Protein AF-A0A182N4Z3-F1 (afdb_monomer)

pLDDT: mean 76.54, std 14.2, range [36.81, 90.56]

Organism: NCBI:txid7168

Nearest PDB structures (foldseek):
  8ave-assembly1_B  TM=6.615E-01  e=1.220E-01  Homo sapiens
  8dha-assembly1_A  TM=5.715E-01  e=2.576E-01  Mus musculus
  5d71-assembly1_L  TM=6.390E-01  e=1.363E+00  Homo sapiens
  3wdi-assembly1_A  TM=5.014E-01  e=8.095E+00  Anoxybacillus sp. LM18-11

Secondary structure (DSSP, 8-state):
-PPPSS-EE-TTS-------TT--EEEEEEEE-SSPPS----EEE-SS-EEEPPGGGEEEPSSSEEEEEE-----S-------

InterPro domains:
  IPR013783 Immunoglobulin-like fold [G3DSA:2.60.40.10] (9-79)
  IPR036179 Immunoglobulin-like domain superfamily [SSF48726] (13-77)

Foldseek 3Di:
DAFPQDFDFDPPDDFFDDADAQGKDKDKGFTDHPPFDPDDWDWFDDPPDIGTDDPVQKDDDPGGMIIGIDHHHDPPDDDTGGD

Structure (mmCIF, N/CA/C/O backbone):
data_AF-A0A182N4Z3-F1
#
_entry.id   AF-A0A182N4Z3-F1
#
loop_
_atom_site.group_PDB
_atom_site.id
_atom_site.type_symbol
_atom_site.label_atom_id
_atom_site.label_alt_id
_atom_site.label_comp_id
_atom_site.label_asym_id
_atom_site.label_entity_id
_atom_site.label_seq_id
_atom_site.pdbx_PDB_ins_code
_atom_site.Cartn_x
_atom_site.Cartn_y
_atom_site.Cartn_z
_atom_site.occupancy
_atom_site.B_iso_or_equiv
_atom_site.auth_seq_id
_atom_site.auth_comp_id
_atom_site.auth_asym_id
_atom_site.auth_atom_id
_atom_site.pdbx_PDB_model_num
ATOM 1 N N . MET A 1 1 ? 4.300 0.295 -24.978 1.00 51.56 1 MET A N 1
ATOM 2 C CA . MET A 1 1 ? 3.967 0.510 -23.556 1.00 51.56 1 MET A CA 1
ATOM 3 C C . MET A 1 1 ? 5.287 0.686 -22.844 1.00 51.56 1 MET A C 1
ATOM 5 O O . MET A 1 1 ? 5.952 -0.301 -22.574 1.00 51.56 1 MET A O 1
ATOM 9 N N . GLU A 1 2 ? 5.732 1.927 -22.690 1.00 57.06 2 GLU A N 1
ATOM 10 C CA . GLU A 1 2 ? 6.920 2.234 -21.892 1.00 57.06 2 GLU A CA 1
ATOM 11 C C . GLU A 1 2 ? 6.496 2.270 -20.426 1.00 57.06 2 GLU A C 1
ATOM 13 O O . GLU A 1 2 ? 5.471 2.871 -20.091 1.00 57.06 2 GLU A O 1
ATOM 18 N N . ALA A 1 3 ? 7.229 1.553 -19.573 1.00 60.28 3 ALA A N 1
ATOM 19 C CA . ALA A 1 3 ? 7.017 1.635 -18.139 1.00 60.28 3 ALA A CA 1
ATOM 20 C C . ALA A 1 3 ? 7.325 3.077 -17.697 1.00 60.28 3 ALA A C 1
ATOM 22 O O . ALA A 1 3 ? 8.331 3.636 -18.133 1.00 60.28 3 ALA A O 1
ATOM 23 N N . PRO A 1 4 ? 6.468 3.703 -16.881 1.00 61.03 4 PRO A N 1
ATOM 24 C CA . PRO A 1 4 ? 6.732 5.038 -16.362 1.00 61.03 4 PRO A CA 1
ATOM 25 C C . PRO A 1 4 ? 8.050 5.041 -15.573 1.00 61.03 4 PRO A C 1
ATOM 27 O O . PRO A 1 4 ? 8.307 4.117 -14.804 1.00 61.03 4 PRO A O 1
ATOM 30 N N . ASP A 1 5 ? 8.834 6.123 -15.672 1.00 62.66 5 ASP A N 1
ATOM 31 C CA . ASP A 1 5 ? 10.052 6.353 -14.859 1.00 62.66 5 ASP A CA 1
ATOM 32 C C . ASP A 1 5 ? 9.781 6.345 -13.338 1.00 62.66 5 ASP A C 1
ATOM 34 O O . ASP A 1 5 ? 10.684 6.487 -12.513 1.00 62.66 5 ASP A O 1
ATOM 38 N N . LYS A 1 6 ? 8.509 6.232 -12.946 1.00 63.12 6 LYS A N 1
ATOM 39 C CA . LYS A 1 6 ? 8.036 6.185 -11.570 1.00 63.12 6 LYS A CA 1
ATOM 40 C C . LYS A 1 6 ? 7.298 4.869 -11.357 1.00 63.12 6 LYS A C 1
ATOM 42 O O . LYS A 1 6 ? 6.422 4.56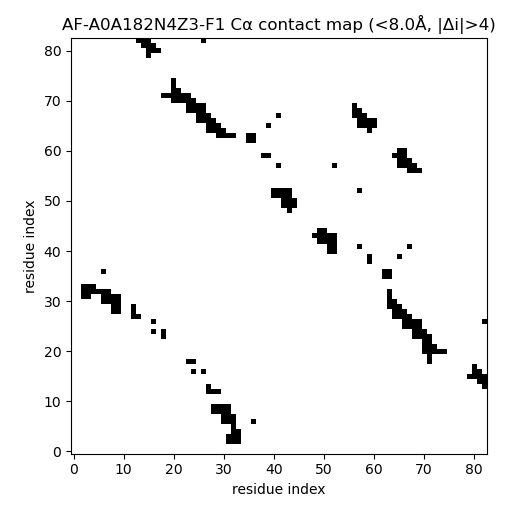4 -12.161 1.00 63.12 6 LYS A O 1
ATOM 47 N N . PRO A 1 7 ? 7.571 4.131 -10.271 1.00 71.00 7 PRO A N 1
ATOM 48 C CA . PRO A 1 7 ? 6.839 2.911 -9.967 1.00 71.00 7 PRO A CA 1
ATOM 49 C C . PRO A 1 7 ? 5.364 3.248 -9.728 1.00 71.00 7 PRO A C 1
ATOM 51 O O . PRO A 1 7 ? 5.017 3.886 -8.734 1.00 71.00 7 PRO A O 1
ATOM 54 N N . ILE A 1 8 ? 4.496 2.853 -10.661 1.00 73.69 8 ILE A N 1
ATOM 55 C CA . ILE A 1 8 ? 3.045 3.008 -10.519 1.00 73.69 8 ILE A CA 1
ATOM 56 C C . ILE A 1 8 ? 2.473 1.680 -10.047 1.00 73.69 8 ILE A C 1
ATOM 58 O O . ILE A 1 8 ? 2.781 0.635 -10.614 1.00 73.69 8 ILE A O 1
ATOM 62 N N . CYS A 1 9 ? 1.613 1.731 -9.029 1.00 81.06 9 CYS A N 1
ATOM 63 C CA . CYS A 1 9 ? 0.827 0.587 -8.592 1.00 81.06 9 CYS A CA 1
ATOM 64 C C . CYS A 1 9 ? 0.004 0.037 -9.790 1.00 81.06 9 CYS A C 1
ATOM 66 O O . CYS A 1 9 ? -0.804 0.760 -10.375 1.00 81.06 9 CYS A O 1
ATOM 68 N N . ARG A 1 10 ? 0.183 -1.248 -10.140 1.00 85.62 10 ARG A N 1
ATOM 69 C CA . ARG A 1 10 ? -0.604 -1.993 -11.142 1.00 85.62 10 ARG A CA 1
ATOM 70 C C . ARG A 1 10 ? -2.111 -1.689 -11.074 1.00 85.62 10 ARG A C 1
ATOM 72 O O . ARG A 1 10 ? -2.668 -1.631 -9.974 1.00 85.62 10 ARG A O 1
ATOM 79 N N . PRO A 1 11 ? -2.801 -1.535 -12.218 1.00 79.44 11 PRO A N 1
ATOM 80 C CA . PRO A 1 11 ? -4.192 -1.078 -12.252 1.00 79.44 11 PRO A CA 1
ATOM 81 C C . PRO A 1 11 ? -5.199 -2.065 -11.636 1.00 79.44 11 PRO A C 1
ATOM 83 O O . PRO A 1 11 ? -6.188 -1.606 -11.056 1.00 79.44 11 PRO A O 1
ATOM 86 N N . ASP A 1 12 ? -4.915 -3.372 -11.690 1.00 84.69 12 ASP A N 1
ATOM 87 C CA . ASP A 1 12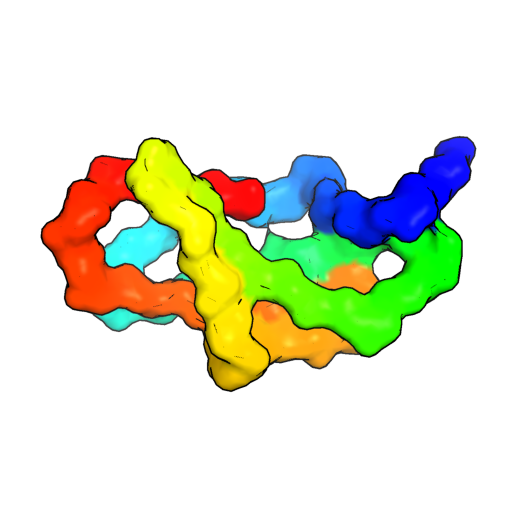 ? -5.84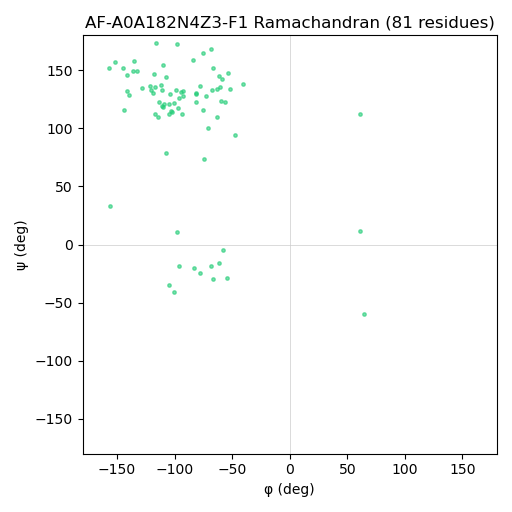8 -4.459 -11.337 1.00 84.69 12 ASP A CA 1
ATOM 88 C C . ASP A 1 12 ? -5.682 -5.017 -9.915 1.00 84.69 12 ASP A C 1
ATOM 90 O O . ASP A 1 12 ? -6.259 -6.045 -9.559 1.00 84.69 12 ASP A O 1
ATOM 94 N N . GLN A 1 13 ? -4.893 -4.355 -9.071 1.00 86.00 13 GLN A N 1
ATOM 95 C CA . GLN A 1 13 ? -4.739 -4.784 -7.685 1.00 86.00 13 GLN A CA 1
ATOM 96 C C . GLN A 1 13 ? -5.848 -4.258 -6.773 1.00 86.00 13 GLN A C 1
ATOM 98 O O . GLN A 1 13 ? -6.517 -3.261 -7.057 1.00 86.00 13 GLN A O 1
ATOM 103 N N . LYS A 1 14 ? -6.034 -4.942 -5.640 1.00 84.06 14 LYS A N 1
ATOM 104 C CA . LYS A 1 14 ? -7.051 -4.602 -4.646 1.00 84.06 14 LYS A CA 1
ATOM 105 C C . LYS A 1 14 ? -6.824 -3.188 -4.118 1.00 84.06 14 LYS A C 1
ATOM 107 O O . LYS A 1 14 ? -5.764 -2.880 -3.582 1.00 84.06 14 LYS A O 1
ATOM 112 N N . LYS A 1 15 ? -7.861 -2.359 -4.248 1.00 82.62 15 LYS A N 1
ATOM 113 C CA . LYS A 1 15 ? -7.848 -0.957 -3.818 1.00 82.62 15 LYS A CA 1
ATOM 114 C C . LYS A 1 15 ? -8.539 -0.747 -2.477 1.00 82.62 15 LYS A C 1
ATOM 116 O O . LYS A 1 15 ? -8.054 -0.037 -1.610 1.00 82.62 15 LYS A O 1
ATOM 121 N N . ILE A 1 16 ? -9.656 -1.434 -2.278 1.00 84.44 16 ILE A N 1
ATOM 122 C CA . ILE A 1 16 ? -10.483 -1.267 -1.088 1.00 84.44 16 ILE A CA 1
ATOM 123 C C . ILE A 1 16 ? -10.197 -2.411 -0.117 1.00 84.44 16 ILE A C 1
ATOM 125 O O . ILE A 1 16 ? -10.396 -3.584 -0.445 1.00 84.44 16 ILE A O 1
ATOM 129 N N . TYR A 1 17 ? -9.763 -2.065 1.093 1.00 84.12 17 TYR A N 1
ATOM 130 C CA . TYR A 1 17 ? -9.518 -3.000 2.190 1.00 84.12 17 TYR A CA 1
ATOM 131 C C . TYR A 1 17 ? -10.517 -2.714 3.316 1.00 84.12 17 TYR A C 1
ATOM 133 O O . TYR A 1 17 ? -10.456 -1.671 3.961 1.00 84.12 17 TYR A O 1
ATOM 141 N N . GLY A 1 18 ? -11.472 -3.624 3.529 1.00 82.75 18 GLY A N 1
ATOM 142 C CA . GLY A 1 18 ? -12.351 -3.592 4.699 1.00 82.75 18 GLY A CA 1
ATOM 143 C C . GLY A 1 18 ? -11.631 -4.204 5.895 1.00 82.75 18 GLY A C 1
ATOM 144 O O . GLY A 1 18 ? -11.175 -5.340 5.794 1.00 82.75 18 GLY A O 1
ATOM 145 N N . VAL A 1 19 ? -11.497 -3.447 6.984 1.00 83.81 19 VAL A N 1
ATOM 146 C CA . VAL A 1 19 ? -10.710 -3.836 8.164 1.00 83.81 19 VAL A CA 1
ATOM 147 C C . VAL A 1 19 ? -11.467 -3.425 9.418 1.00 83.81 19 VAL A C 1
ATOM 149 O O . VAL A 1 19 ? -11.896 -2.270 9.523 1.00 83.81 19 VAL A O 1
ATOM 152 N N . ALA A 1 20 ? -11.652 -4.344 10.365 1.00 82.50 20 ALA A N 1
ATOM 153 C CA . ALA A 1 20 ? -12.236 -4.004 11.652 1.00 82.50 20 ALA A CA 1
ATOM 154 C C . ALA A 1 20 ? -11.228 -3.272 12.553 1.00 82.50 20 ALA A C 1
ATOM 156 O O . ALA A 1 20 ? -10.014 -3.254 12.342 1.00 82.50 20 ALA A O 1
ATOM 157 N N . ARG A 1 21 ? -11.736 -2.640 13.612 1.00 80.69 21 ARG A N 1
ATOM 158 C CA . ARG A 1 21 ? -10.883 -2.001 14.618 1.00 80.69 21 ARG A CA 1
ATOM 159 C C . ARG A 1 21 ? -9.969 -3.044 15.267 1.00 80.69 21 ARG A C 1
ATOM 161 O O . ARG A 1 21 ? -10.446 -4.094 15.685 1.00 80.69 21 ARG A O 1
ATOM 168 N N . ASN A 1 22 ? -8.693 -2.697 15.429 1.00 81.88 22 ASN A N 1
ATOM 169 C CA . ASN A 1 22 ? -7.638 -3.571 15.951 1.00 81.88 22 ASN A CA 1
ATOM 170 C C . ASN A 1 22 ? -7.382 -4.835 15.109 1.00 81.88 22 ASN A C 1
ATOM 172 O O . ASN A 1 22 ? -6.663 -5.723 15.561 1.00 81.88 22 ASN A O 1
ATOM 176 N N . GLU A 1 23 ? -7.938 -4.920 13.902 1.00 84.19 23 GLU A N 1
ATOM 177 C CA . GLU A 1 23 ? -7.641 -5.994 12.962 1.00 84.19 23 GLU A CA 1
ATOM 178 C C . GLU A 1 23 ? -6.500 -5.553 12.046 1.00 84.19 23 GLU A C 1
ATOM 180 O O . GLU A 1 23 ? -6.498 -4.434 11.537 1.00 84.19 23 GLU A O 1
ATOM 185 N N . ALA A 1 24 ? -5.496 -6.407 11.870 1.00 84.69 24 ALA A N 1
ATOM 186 C CA . ALA A 1 24 ? -4.406 -6.123 10.951 1.00 84.69 24 ALA A CA 1
ATOM 187 C C . ALA A 1 24 ? -4.838 -6.460 9.522 1.00 84.69 24 ALA A C 1
ATOM 189 O O . ALA A 1 24 ? -5.301 -7.568 9.254 1.00 84.69 24 ALA A O 1
ATOM 190 N N . ALA A 1 25 ? -4.633 -5.527 8.601 1.00 87.25 25 ALA A N 1
ATOM 191 C CA . ALA A 1 25 ? -4.781 -5.754 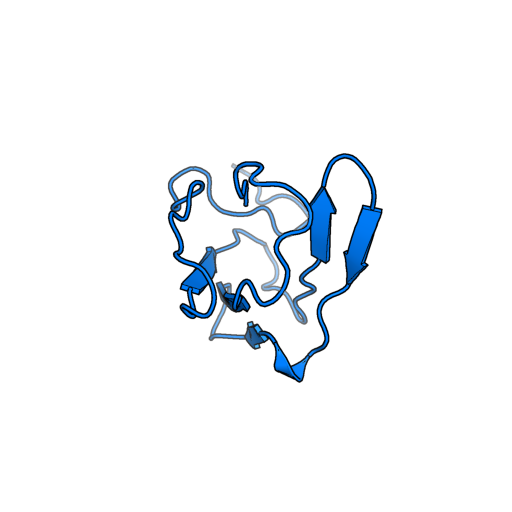7.176 1.00 87.25 25 ALA A CA 1
ATOM 192 C C . ALA A 1 25 ? -3.434 -5.679 6.475 1.00 87.25 25 ALA A C 1
ATOM 194 O O . ALA A 1 25 ? -2.632 -4.784 6.737 1.00 87.25 25 ALA A O 1
ATOM 195 N N . GLU A 1 26 ? -3.220 -6.608 5.551 1.00 89.19 26 GLU A N 1
ATOM 196 C CA . GLU A 1 26 ? -2.071 -6.594 4.658 1.00 89.19 26 GLU A CA 1
ATOM 197 C C . GLU A 1 26 ? -2.475 -5.970 3.319 1.00 89.19 26 GLU A C 1
ATOM 199 O O . GLU A 1 26 ? -3.355 -6.473 2.616 1.00 89.19 26 GLU A O 1
ATOM 204 N N . ILE A 1 27 ? -1.843 -4.845 2.993 1.00 88.62 27 ILE A N 1
ATOM 205 C CA . ILE A 1 27 ? -2.051 -4.085 1.762 1.00 88.62 27 ILE A CA 1
ATOM 206 C C . ILE A 1 27 ? -0.873 -4.378 0.845 1.00 88.62 27 ILE A C 1
ATOM 208 O O . ILE A 1 27 ? 0.254 -4.018 1.164 1.00 88.62 27 ILE A O 1
ATOM 212 N N . LEU A 1 28 ? -1.120 -5.020 -0.293 1.00 89.00 28 LEU A N 1
ATOM 213 C CA . LEU A 1 28 ? -0.093 -5.300 -1.293 1.00 89.00 28 LEU A CA 1
ATOM 214 C C . LEU A 1 28 ? -0.127 -4.207 -2.367 1.00 89.00 28 LEU A C 1
ATOM 216 O O . LEU A 1 28 ? -1.179 -4.000 -2.971 1.00 89.00 28 LEU A O 1
ATOM 220 N N . CYS A 1 29 ? 1.010 -3.555 -2.635 1.00 87.00 29 CYS A N 1
ATOM 221 C CA . CYS A 1 29 ? 1.217 -2.833 -3.891 1.00 87.00 29 CYS A CA 1
ATOM 222 C C . CYS A 1 29 ? 2.275 -3.550 -4.736 1.00 87.00 29 CYS A C 1
ATOM 224 O O . CYS A 1 29 ? 3.431 -3.701 -4.337 1.00 87.00 29 CYS A O 1
ATOM 226 N N . GLN A 1 30 ? 1.854 -3.987 -5.918 1.00 89.25 30 GLN A N 1
ATOM 227 C CA . GLN A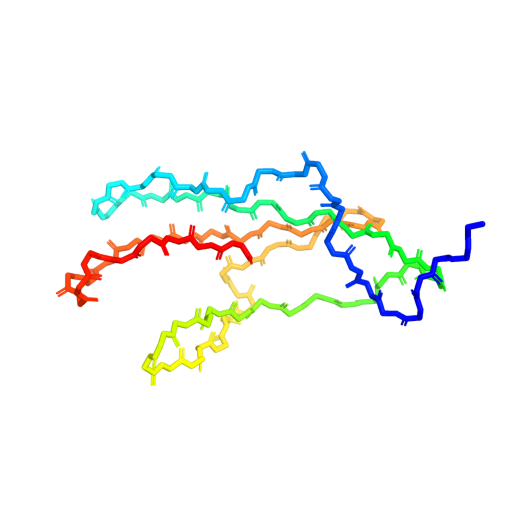 1 30 ? 2.714 -4.363 -7.031 1.00 89.25 30 GLN A CA 1
ATOM 228 C C . GLN A 1 30 ? 2.864 -3.152 -7.938 1.00 89.25 30 GLN A C 1
ATOM 230 O O . GLN A 1 30 ? 1.860 -2.531 -8.300 1.00 89.25 30 GLN A O 1
ATOM 235 N N . VAL A 1 31 ? 4.093 -2.831 -8.310 1.00 87.00 31 VAL A N 1
ATOM 236 C CA . VAL A 1 31 ? 4.402 -1.732 -9.221 1.00 87.00 31 VAL A CA 1
ATOM 237 C C . VAL A 1 31 ? 4.885 -2.279 -10.555 1.00 87.00 31 VAL A C 1
ATOM 239 O O . VAL A 1 31 ? 5.400 -3.387 -10.602 1.00 87.00 31 VAL A O 1
ATOM 242 N N . ASP A 1 32 ? 4.713 -1.511 -11.625 1.00 83.44 32 ASP A N 1
ATOM 243 C CA . ASP A 1 32 ? 5.427 -1.745 -12.881 1.00 83.44 32 ASP A CA 1
ATOM 244 C C . ASP A 1 32 ? 6.447 -0.615 -13.065 1.00 83.44 32 ASP A C 1
ATOM 246 O O . ASP A 1 32 ? 6.078 0.562 -13.117 1.00 83.44 32 ASP A O 1
ATOM 250 N N . ALA A 1 33 ? 7.733 -0.965 -13.110 1.00 81.50 33 ALA A N 1
ATOM 251 C CA . ALA A 1 33 ? 8.841 -0.020 -13.274 1.00 81.50 33 ALA A CA 1
ATOM 252 C C . ALA A 1 33 ? 9.976 -0.624 -14.113 1.00 81.50 33 ALA A C 1
ATOM 254 O O . ALA A 1 33 ? 10.179 -1.837 -14.117 1.00 81.50 33 ALA A O 1
ATOM 255 N N . TYR A 1 34 ? 10.748 0.202 -14.812 1.00 80.00 34 TYR A N 1
ATOM 256 C CA . TYR A 1 34 ? 12.000 -0.239 -15.427 1.00 80.00 34 TYR A CA 1
ATOM 257 C C . TYR A 1 34 ? 13.038 0.889 -15.343 1.00 80.00 34 TYR A C 1
ATOM 259 O O . TYR A 1 34 ? 12.816 1.932 -15.953 1.00 80.00 34 TYR A O 1
ATOM 267 N N . PRO A 1 35 ? 14.157 0.718 -14.612 1.00 82.81 35 PRO A N 1
ATOM 268 C CA . PRO A 1 35 ? 14.574 -0.481 -13.872 1.00 82.81 35 PRO A CA 1
ATOM 269 C C . PRO A 1 35 ? 13.685 -0.790 -12.644 1.00 82.81 35 PRO A C 1
ATOM 271 O O . PRO A 1 35 ? 12.865 0.044 -12.253 1.00 82.81 35 PRO A O 1
ATOM 274 N N . PRO A 1 36 ? 13.810 -1.989 -12.034 1.00 79.94 36 PRO A N 1
ATOM 275 C CA . PRO A 1 36 ? 13.133 -2.313 -10.780 1.00 79.94 36 PRO A CA 1
ATOM 276 C C . PRO A 1 36 ? 13.411 -1.279 -9.6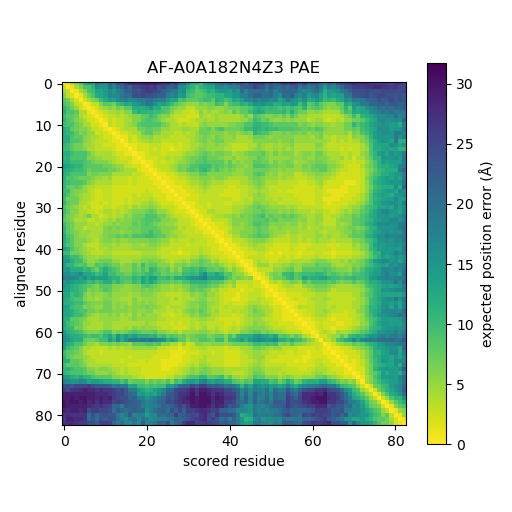71 1.00 79.94 36 PRO A C 1
ATOM 278 O O . PRO A 1 36 ? 14.509 -0.722 -9.617 1.00 79.94 36 PRO A O 1
ATOM 281 N N . PRO A 1 37 ? 12.448 -1.025 -8.769 1.00 80.62 37 PRO A N 1
ATOM 282 C CA . PRO A 1 37 ? 12.605 -0.049 -7.698 1.00 80.62 37 PRO A CA 1
ATOM 283 C C . PRO A 1 37 ? 13.652 -0.494 -6.667 1.00 80.62 37 PRO A C 1
ATOM 285 O O . PRO A 1 37 ? 13.603 -1.608 -6.152 1.00 80.62 37 PRO A O 1
ATOM 288 N N . GLU A 1 38 ? 14.558 0.416 -6.301 1.00 82.75 38 GLU A N 1
ATOM 289 C CA . GLU A 1 38 ? 15.569 0.181 -5.256 1.00 82.75 38 GLU A CA 1
ATOM 290 C C . GLU A 1 38 ? 14.994 0.291 -3.834 1.00 82.75 38 GLU A C 1
ATOM 292 O O . GLU A 1 38 ? 15.534 -0.273 -2.883 1.00 82.75 38 GLU A O 1
ATOM 297 N N . SER A 1 39 ? 13.901 1.041 -3.665 1.00 82.38 39 SER A N 1
ATOM 298 C CA . SER A 1 39 ? 13.240 1.238 -2.375 1.00 82.38 39 SER A CA 1
ATOM 299 C C . SER A 1 39 ? 11.747 1.507 -2.542 1.00 82.38 39 SER A C 1
ATOM 301 O O . SER A 1 39 ? 11.293 1.973 -3.588 1.00 82.38 39 SER A O 1
ATOM 303 N N . PHE A 1 40 ? 10.988 1.234 -1.483 1.00 85.56 40 PHE A N 1
ATOM 304 C CA . PHE A 1 40 ? 9.571 1.563 -1.389 1.00 85.56 40 PHE A CA 1
ATOM 305 C C . PHE A 1 40 ? 9.349 2.537 -0.242 1.00 85.56 40 PHE A C 1
ATOM 307 O O . PHE A 1 40 ? 10.029 2.467 0.780 1.00 85.56 40 PHE A O 1
ATOM 314 N N . LYS A 1 41 ? 8.370 3.423 -0.412 1.00 85.38 41 LYS A N 1
ATOM 315 C CA . LYS A 1 41 ? 7.840 4.271 0.651 1.00 85.38 41 LYS A CA 1
ATOM 316 C C . LYS A 1 41 ? 6.334 4.119 0.674 1.00 85.38 41 LYS A C 1
ATOM 318 O O . LYS A 1 41 ? 5.695 4.168 -0.373 1.00 85.38 41 LYS A O 1
ATOM 323 N N . TRP A 1 42 ? 5.796 3.969 1.872 1.00 86.06 42 TRP A N 1
ATOM 324 C CA . TRP A 1 42 ? 4.364 3.960 2.105 1.00 86.06 42 TRP A CA 1
ATOM 325 C C . TRP A 1 42 ? 3.983 5.217 2.857 1.00 86.06 42 TRP A C 1
ATOM 327 O O . TRP A 1 42 ? 4.605 5.560 3.862 1.00 86.06 42 TRP A O 1
ATOM 337 N N . SER A 1 43 ? 2.941 5.877 2.386 1.00 83.69 43 SER A N 1
ATOM 338 C CA . SER A 1 43 ? 2.287 6.943 3.119 1.00 83.69 43 SER A CA 1
ATOM 339 C C . SER A 1 43 ? 0.787 6.714 3.092 1.00 83.69 43 SER A C 1
ATOM 341 O O . SER A 1 43 ? 0.236 6.114 2.171 1.00 83.69 43 SER A O 1
ATOM 343 N N . PHE A 1 44 ? 0.125 7.152 4.150 1.00 78.12 44 PHE A N 1
ATOM 344 C CA . PHE A 1 44 ? -1.318 7.152 4.246 1.00 78.12 44 PHE A CA 1
ATOM 345 C C . PHE A 1 44 ? -1.808 8.568 4.003 1.00 78.12 44 PHE A C 1
ATOM 347 O O . PHE A 1 44 ? -1.518 9.452 4.804 1.00 78.12 44 PHE A O 1
ATOM 354 N N . ASN A 1 45 ? -2.530 8.782 2.905 1.00 71.50 45 ASN A N 1
ATOM 355 C CA . ASN A 1 45 ? -3.105 10.079 2.574 1.00 71.50 45 ASN A CA 1
ATOM 356 C C . ASN A 1 45 ? -4.612 10.057 2.833 1.00 71.50 45 ASN A C 1
ATOM 358 O O . ASN A 1 45 ? -5.366 9.363 2.150 1.00 71.50 45 ASN A O 1
ATOM 362 N N . ASN A 1 46 ? -5.047 10.823 3.830 1.00 69.50 46 ASN A N 1
ATOM 363 C CA . ASN A 1 46 ? -6.453 11.113 4.051 1.00 69.50 46 ASN A CA 1
ATOM 364 C C . ASN A 1 46 ? -6.711 12.622 3.886 1.00 69.50 46 ASN A C 1
ATOM 366 O O . ASN A 1 46 ? -5.798 13.430 3.751 1.00 69.50 46 ASN A O 1
ATOM 370 N N . THR A 1 47 ? -7.980 13.028 3.928 1.00 74.88 47 THR A N 1
ATOM 371 C CA . THR A 1 47 ? -8.385 14.434 3.739 1.00 74.88 47 THR A CA 1
ATOM 372 C C . THR A 1 47 ? -7.819 15.420 4.771 1.00 74.88 47 THR A C 1
ATOM 374 O O . THR A 1 47 ? -7.933 16.622 4.565 1.00 74.88 47 THR A O 1
ATOM 377 N N . ALA A 1 48 ? -7.296 14.941 5.901 1.00 72.75 48 ALA A N 1
ATOM 378 C CA . ALA A 1 48 ? -6.768 15.756 6.992 1.00 72.75 48 ALA A CA 1
ATOM 379 C C . ALA A 1 48 ? -5.232 15.765 7.040 1.00 72.75 48 ALA A C 1
ATOM 381 O O . ALA A 1 48 ? -4.647 16.783 7.401 1.00 72.75 48 ALA A O 1
ATOM 382 N N . GLU A 1 49 ? -4.580 14.656 6.692 1.00 76.00 49 GLU A N 1
ATOM 383 C CA . GLU A 1 49 ? -3.138 14.484 6.837 1.00 76.00 49 GLU A CA 1
ATOM 384 C C . GLU A 1 49 ? -2.575 13.410 5.898 1.00 76.00 49 GLU A C 1
ATOM 386 O O . GLU A 1 49 ? -3.243 12.438 5.536 1.00 76.00 49 GLU A O 1
ATOM 391 N N . THR A 1 50 ? -1.303 13.586 5.534 1.00 80.19 50 THR A N 1
ATOM 392 C CA . THR A 1 50 ? -0.472 12.523 4.965 1.00 80.19 50 THR A CA 1
ATOM 393 C C . THR A 1 50 ? 0.500 12.049 6.036 1.00 80.19 50 THR A C 1
ATOM 395 O O . THR A 1 50 ? 1.275 12.846 6.560 1.00 80.19 50 THR A O 1
ATOM 398 N N . ILE A 1 51 ? 0.447 10.764 6.372 1.00 82.94 51 ILE A N 1
ATOM 399 C CA . ILE A 1 51 ? 1.311 10.141 7.375 1.00 82.94 51 ILE A CA 1
ATOM 400 C C . ILE A 1 51 ? 2.291 9.218 6.661 1.00 82.94 51 ILE A C 1
ATOM 402 O O . ILE A 1 51 ? 1.867 8.257 6.020 1.00 82.94 51 ILE A O 1
ATOM 406 N N . ASP A 1 52 ? 3.589 9.460 6.813 1.00 85.12 52 ASP A N 1
ATOM 407 C CA . ASP A 1 52 ? 4.615 8.525 6.351 1.00 85.12 52 ASP A CA 1
ATOM 408 C C . ASP A 1 52 ? 4.663 7.295 7.262 1.00 85.12 52 ASP A C 1
ATOM 410 O O . ASP A 1 52 ? 4.770 7.401 8.488 1.00 85.12 52 ASP A O 1
ATOM 414 N N . MET A 1 53 ? 4.589 6.108 6.664 1.00 83.94 53 MET A N 1
ATOM 415 C CA . MET A 1 53 ? 4.685 4.860 7.408 1.00 83.94 53 MET A CA 1
ATOM 416 C C . MET A 1 53 ? 6.149 4.568 7.751 1.00 83.94 53 MET A C 1
ATOM 418 O O . MET A 1 53 ? 7.028 4.700 6.894 1.00 83.94 53 MET A O 1
ATOM 422 N N . PRO A 1 54 ? 6.445 4.132 8.986 1.00 86.12 54 PRO A N 1
ATOM 423 C CA . PRO A 1 54 ? 7.790 3.708 9.340 1.00 86.12 54 PRO A CA 1
ATOM 424 C C . PRO A 1 54 ? 8.162 2.436 8.570 1.00 86.12 54 PRO A C 1
ATOM 426 O O . PRO A 1 54 ? 7.300 1.608 8.279 1.00 86.12 54 PRO A O 1
ATOM 429 N N . GLN A 1 55 ? 9.458 2.230 8.318 1.00 85.62 55 GLN A N 1
ATOM 430 C CA . GLN A 1 55 ? 9.974 1.024 7.648 1.00 85.62 55 GLN A CA 1
ATOM 431 C C . GLN A 1 55 ? 9.527 -0.279 8.334 1.00 85.62 55 GLN A C 1
ATOM 433 O O . GLN A 1 55 ? 9.386 -1.303 7.682 1.00 85.62 55 GLN A O 1
ATOM 438 N N . SER A 1 56 ? 9.278 -0.261 9.648 1.00 85.81 56 SER A N 1
ATOM 439 C CA . SER A 1 56 ? 8.763 -1.421 10.389 1.00 85.81 56 SER A CA 1
ATOM 440 C C . SER A 1 56 ? 7.318 -1.795 10.037 1.00 85.81 56 SER A C 1
ATOM 442 O O . SER A 1 56 ? 6.894 -2.908 10.342 1.00 85.81 56 SER A O 1
ATOM 444 N N . GLY A 1 57 ? 6.562 -0.881 9.425 1.00 84.12 57 GLY A N 1
ATOM 445 C CA . GLY A 1 57 ? 5.171 -1.086 9.032 1.00 84.12 57 GLY A CA 1
ATOM 446 C C . GLY A 1 57 ? 5.006 -1.814 7.701 1.00 84.12 57 GLY A C 1
ATOM 447 O O . GLY A 1 57 ? 3.945 -2.385 7.465 1.00 84.12 57 GLY A O 1
ATOM 448 N N . TYR A 1 58 ? 6.027 -1.835 6.840 1.00 88.81 58 TYR A N 1
ATOM 449 C CA . TYR A 1 58 ? 5.945 -2.460 5.521 1.00 88.81 58 TYR A CA 1
ATOM 450 C C . TYR A 1 58 ? 7.166 -3.311 5.188 1.00 88.81 58 TYR A C 1
ATOM 452 O O . TYR A 1 58 ? 8.251 -3.172 5.746 1.00 88.81 58 TYR A O 1
ATOM 460 N N . ARG A 1 59 ? 6.972 -4.236 4.255 1.00 89.19 59 ARG A N 1
ATOM 461 C CA . ARG A 1 59 ? 7.976 -5.176 3.771 1.00 89.19 59 ARG A CA 1
ATOM 462 C C . ARG A 1 59 ? 8.140 -4.996 2.277 1.00 89.19 59 ARG A C 1
ATOM 464 O O . ARG A 1 59 ? 7.158 -4.848 1.553 1.00 89.19 59 ARG A O 1
ATOM 471 N N . VAL A 1 60 ? 9.383 -4.991 1.822 1.00 87.81 60 VAL A N 1
ATOM 472 C CA . VAL A 1 60 ? 9.713 -5.008 0.397 1.00 87.81 60 VAL A CA 1
ATOM 473 C C . VAL A 1 60 ? 9.902 -6.461 -0.012 1.00 87.81 60 VAL A C 1
ATOM 475 O O . VAL A 1 60 ? 10.633 -7.199 0.647 1.00 87.81 60 VAL A O 1
ATOM 478 N N . HIS A 1 61 ? 9.203 -6.869 -1.062 1.00 84.00 61 HIS A N 1
ATOM 479 C CA . HIS A 1 61 ? 9.300 -8.194 -1.664 1.00 84.00 61 HIS A CA 1
ATOM 480 C C . HIS A 1 61 ? 10.233 -8.147 -2.876 1.00 84.00 61 HIS A C 1
ATOM 482 O O . HIS A 1 61 ? 10.675 -7.079 -3.299 1.00 84.00 61 HIS A O 1
ATOM 488 N N . ALA A 1 62 ? 10.538 -9.313 -3.445 1.00 75.19 62 ALA A N 1
ATOM 489 C CA . ALA A 1 62 ? 11.373 -9.386 -4.633 1.00 75.19 62 ALA A CA 1
ATOM 490 C C . ALA A 1 62 ? 10.744 -8.659 -5.840 1.00 75.19 62 ALA A C 1
ATOM 492 O O . ALA A 1 62 ? 9.528 -8.658 -6.050 1.00 75.19 62 ALA A O 1
ATOM 493 N N . GLU A 1 63 ? 11.641 -8.074 -6.629 1.00 69.75 63 GLU A N 1
ATOM 494 C CA . GLU A 1 63 ? 11.471 -7.481 -7.953 1.00 69.75 63 GLU A CA 1
ATOM 495 C C . GLU A 1 63 ? 10.570 -6.252 -8.049 1.00 69.75 63 GLU A C 1
ATOM 497 O O . GLU A 1 63 ? 11.106 -5.233 -8.450 1.00 69.75 63 GLU A O 1
ATOM 502 N N . GLN A 1 64 ? 9.280 -6.254 -7.697 1.00 84.62 64 GLN A N 1
ATOM 503 C CA . GLN A 1 64 ? 8.412 -5.067 -7.886 1.00 84.62 64 GLN A CA 1
ATOM 504 C C . GLN A 1 64 ? 7.200 -5.022 -6.944 1.00 84.62 64 GLN A C 1
ATOM 506 O O . GLN A 1 64 ? 6.125 -4.553 -7.316 1.00 84.62 64 GLN A O 1
ATOM 511 N N . ALA A 1 65 ? 7.329 -5.528 -5.718 1.00 88.56 65 ALA A N 1
ATOM 512 C CA . ALA A 1 65 ? 6.207 -5.563 -4.785 1.00 88.56 65 ALA A CA 1
ATOM 513 C C . ALA A 1 65 ? 6.597 -5.145 -3.368 1.00 88.56 65 ALA A C 1
ATOM 515 O O . ALA A 1 65 ? 7.706 -5.391 -2.904 1.00 88.56 65 ALA A O 1
ATOM 516 N N . SER A 1 66 ? 5.648 -4.557 -2.647 1.00 90.56 66 SER A N 1
ATOM 517 C CA . SER A 1 66 ? 5.757 -4.281 -1.217 1.00 90.56 66 SER A CA 1
ATOM 518 C C . SER A 1 66 ? 4.413 -4.527 -0.536 1.00 90.56 66 SER A C 1
ATOM 520 O O . SER A 1 66 ? 3.369 -4.302 -1.148 1.00 90.56 66 SER A O 1
ATOM 522 N N . SER A 1 67 ? 4.425 -5.007 0.711 1.00 90.50 67 SER A N 1
ATOM 523 C CA . SER A 1 67 ? 3.218 -5.091 1.537 1.00 90.50 67 SER A CA 1
ATOM 524 C C . SER A 1 67 ? 3.306 -4.229 2.792 1.00 90.50 67 SER A C 1
ATOM 526 O O . SER A 1 67 ? 4.325 -4.219 3.475 1.00 90.50 67 SER A O 1
ATOM 528 N N . LEU A 1 68 ? 2.235 -3.498 3.091 1.00 89.44 68 L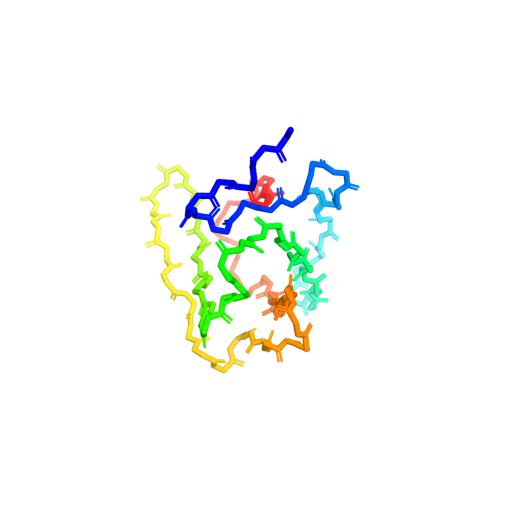EU A N 1
ATOM 529 C CA . LEU A 1 68 ? 2.054 -2.685 4.291 1.00 89.44 68 LEU A CA 1
ATOM 530 C C . LEU A 1 68 ? 1.102 -3.403 5.247 1.00 89.44 68 LEU A C 1
ATOM 532 O O . LEU A 1 68 ? -0.007 -3.771 4.861 1.00 89.44 68 LEU A O 1
ATOM 536 N N . THR A 1 69 ? 1.506 -3.544 6.506 1.00 89.38 69 THR A N 1
ATOM 537 C CA . THR A 1 69 ? 0.627 -4.017 7.574 1.00 89.38 69 THR A CA 1
ATOM 53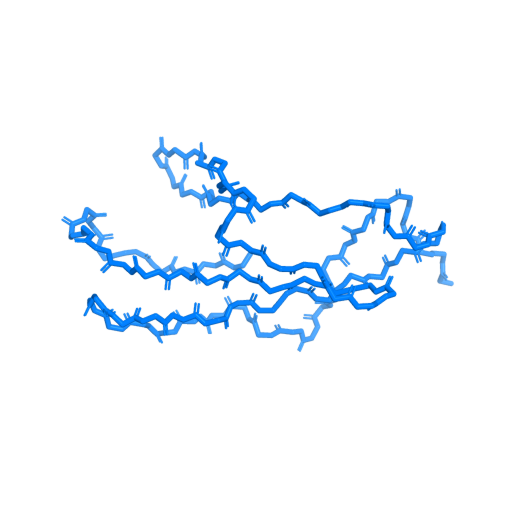8 C C . THR A 1 69 ? -0.002 -2.818 8.266 1.00 89.38 69 THR A C 1
ATOM 540 O O . THR A 1 69 ? 0.672 -2.053 8.956 1.00 89.38 69 THR A O 1
ATOM 543 N N . TYR A 1 70 ? -1.312 -2.668 8.108 1.00 83.31 70 TYR A N 1
ATOM 544 C CA . TYR A 1 70 ? -2.082 -1.591 8.711 1.00 83.31 70 TYR A CA 1
ATOM 545 C C . TYR A 1 70 ? -3.053 -2.135 9.758 1.00 83.31 70 TYR A C 1
ATOM 547 O O . TYR A 1 70 ? -3.925 -2.939 9.439 1.00 83.31 70 TYR A O 1
ATOM 555 N N . THR A 1 71 ? -2.940 -1.655 10.997 1.00 84.88 71 THR A N 1
ATOM 556 C CA . THR A 1 71 ? -3.873 -1.986 12.082 1.00 84.88 71 THR A CA 1
ATOM 557 C C . THR A 1 71 ? -4.584 -0.713 12.545 1.00 84.88 71 THR A C 1
ATOM 559 O O . THR A 1 71 ? -3.942 0.158 13.144 1.00 84.88 71 THR A O 1
ATOM 562 N N . PRO A 1 72 ? -5.903 -0.567 12.323 1.00 77.69 72 PRO A N 1
ATOM 563 C CA . PRO A 1 72 ? -6.648 0.607 12.759 1.00 77.69 72 PRO A CA 1
ATOM 564 C C . PRO A 1 72 ? -6.796 0.614 14.291 1.00 77.69 72 PRO A C 1
ATOM 566 O O . PRO A 1 72 ? -7.648 -0.075 14.853 1.00 77.69 72 PRO A O 1
ATOM 569 N N . VAL A 1 73 ? -5.968 1.405 14.981 1.00 69.81 73 VAL A N 1
ATOM 570 C CA . VAL A 1 73 ? -5.956 1.506 16.459 1.00 69.81 73 VAL A CA 1
ATOM 571 C C . VAL A 1 73 ? -6.766 2.686 17.013 1.00 69.81 73 VAL A C 1
ATOM 573 O O . VAL A 1 73 ? -7.155 2.673 18.184 1.00 69.81 73 VAL A O 1
ATOM 576 N N . LYS A 1 74 ? -7.085 3.696 16.188 1.00 56.00 74 LYS A N 1
ATOM 577 C CA . LYS A 1 74 ? -7.878 4.871 16.591 1.00 56.00 74 LYS A CA 1
ATOM 578 C C . LYS A 1 74 ? -9.174 4.988 15.791 1.00 56.00 74 LYS A C 1
ATOM 580 O O . LYS A 1 74 ? -9.156 5.002 14.565 1.00 56.00 74 LYS A O 1
ATOM 585 N N . VAL A 1 75 ? -10.292 5.166 16.502 1.00 48.19 75 VAL A N 1
ATOM 586 C CA . VAL A 1 75 ? -11.528 5.735 15.941 1.00 48.19 75 VAL A CA 1
ATOM 587 C C . VAL A 1 75 ? -11.303 7.240 15.786 1.00 48.19 75 VAL A C 1
ATOM 589 O O . VAL A 1 75 ? -11.796 8.040 16.571 1.00 48.19 75 VAL A O 1
ATOM 592 N N . SER A 1 76 ? -10.508 7.626 14.795 1.00 43.00 76 SER A N 1
ATOM 593 C CA . SER A 1 76 ? -10.500 8.994 14.281 1.00 43.00 76 SER A CA 1
ATOM 594 C C . SER A 1 76 ? -11.169 8.941 12.915 1.00 43.00 76 SER A C 1
ATOM 596 O O . SER A 1 76 ? -10.503 8.899 11.892 1.00 43.00 76 SER A O 1
ATOM 598 N N . ASN A 1 77 ? -12.503 8.877 12.937 1.00 36.81 77 ASN A N 1
ATOM 599 C CA . ASN A 1 77 ? -13.411 8.814 11.791 1.00 36.81 77 ASN A CA 1
ATOM 600 C C . ASN A 1 77 ? -13.258 7.608 10.848 1.00 36.81 77 ASN A C 1
ATOM 602 O O . ASN A 1 77 ? -12.341 7.502 10.045 1.00 36.81 77 ASN A O 1
ATOM 606 N N . SER A 1 78 ? -14.289 6.766 10.860 1.00 43.81 78 SER A N 1
ATOM 607 C CA . SER A 1 78 ? -14.657 5.839 9.791 1.00 43.81 78 SER A CA 1
ATOM 608 C C . SER A 1 78 ? -14.657 6.528 8.422 1.00 43.81 78 SER A C 1
ATOM 610 O O . SER A 1 78 ? -15.657 7.144 8.051 1.00 43.81 78 SER A O 1
ATOM 612 N N . ARG A 1 79 ? -13.561 6.465 7.664 1.00 46.69 79 ARG A N 1
ATOM 613 C CA . ARG A 1 79 ? -13.530 6.899 6.260 1.00 46.69 79 ARG A CA 1
ATOM 614 C C . ARG A 1 79 ? -12.668 5.933 5.457 1.00 46.69 79 ARG A C 1
ATOM 616 O O . ARG A 1 79 ? -11.611 5.514 5.911 1.00 46.69 79 ARG A O 1
ATOM 623 N N . ALA A 1 80 ? -13.222 5.511 4.325 1.00 43.91 80 ALA A N 1
ATOM 624 C CA . ALA A 1 80 ? -12.759 4.3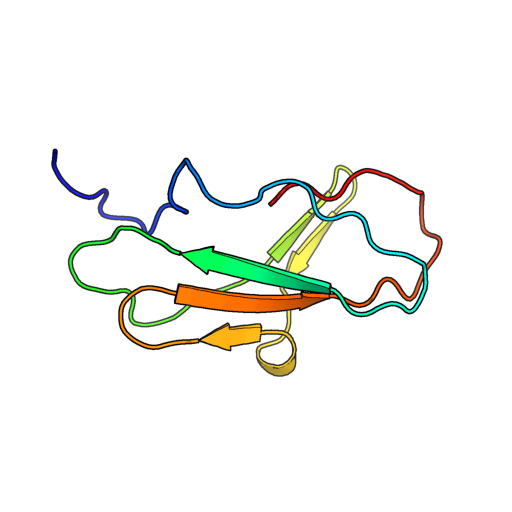98 3.510 1.00 43.91 80 ALA A CA 1
ATOM 625 C C . ALA A 1 80 ? -11.265 4.495 3.161 1.00 43.91 80 ALA A C 1
ATOM 627 O O . ALA A 1 80 ? -10.788 5.550 2.748 1.00 43.91 80 ALA A O 1
ATOM 628 N N . LEU A 1 81 ? -10.558 3.373 3.321 1.00 49.34 81 LEU A N 1
ATOM 629 C CA . LEU A 1 81 ? -9.165 3.197 2.923 1.00 49.34 81 LEU A CA 1
ATOM 630 C C . LEU A 1 81 ? -9.128 3.032 1.398 1.00 49.34 81 LEU A C 1
ATOM 632 O O . LEU A 1 81 ? -9.704 2.076 0.873 1.00 49.34 81 LEU A O 1
ATOM 636 N N . ASN A 1 82 ? -8.496 3.975 0.704 1.00 42.28 82 ASN A N 1
ATOM 637 C CA . ASN A 1 82 ? -8.152 3.849 -0.711 1.00 42.28 82 ASN A CA 1
ATOM 638 C C . ASN A 1 82 ? -6.627 3.643 -0.802 1.00 42.28 82 ASN A C 1
ATOM 640 O O . ASN A 1 82 ? -5.919 4.186 0.051 1.00 42.28 82 ASN A O 1
ATOM 644 N N . PRO A 1 83 ? -6.142 2.831 -1.751 1.00 38.47 83 PRO A N 1
ATOM 645 C CA . PRO A 1 83 ? -4.740 2.450 -1.857 1.00 38.47 83 PRO A CA 1
ATOM 646 C C . PRO A 1 83 ? -3.890 3.592 -2.431 1.00 38.47 83 PRO A C 1
ATOM 648 O O . PRO A 1 83 ? -4.458 4.489 -3.105 1.00 38.47 83 PRO A O 1
#

Mean predicted aligned error: 8.65 Å

Sequence (83 aa):
MEAPDKPICRPDQKKIYGVARNEAAEILCQVDAYPPPESFKWSFNNTAETIDMPQSGYRVHAEQASSLTYTPVKVSNSRALNP

Radius of gyration: 13.72 Å; Cα contacts (8 Å, |Δi|>4): 124; chains: 1; bounding box: 30×25×40 Å

Solvent-accessible surface area (backbone atoms only — not comparable to full-atom values): 5447 Å² total; per-residue (Å²): 136,80,60,46,96,53,74,42,65,51,88,88,56,82,47,74,65,91,70,56,81,71,34,78,40,80,46,66,45,45,38,47,43,64,72,61,69,92,73,87,86,56,66,49,78,55,100,88,49,74,45,76,56,57,74,90,42,45,46,80,52,80,72,44,33,34,38,36,59,47,56,49,82,70,94,74,70,97,67,85,56,72,115